Protein AF-A0A9E4J3H8-F1 (afdb_monomer_lite)

Sequence (151 aa):
TGKSSIINHLLGSERQQTRRVHRRTSRGRHTTVHRELMLRPAGGVIIDTPGMRELRLWDTGQALEATFDDVDALAGDCRFRDCRHRSEPGCAVREAVAAGRLPAARLNHFRRLEIERTVLQERQQQLSRMAEARQDQPSRPAARSSRRLSQ

Structure (mmCIF, N/CA/C/O backbone):
data_AF-A0A9E4J3H8-F1
#
_entry.id   AF-A0A9E4J3H8-F1
#
loop_
_atom_site.group_PDB
_atom_site.id
_atom_site.type_symbol
_atom_site.label_atom_id
_atom_site.label_alt_id
_atom_site.label_comp_id
_atom_site.label_asym_id
_atom_site.label_entity_id
_atom_site.label_seq_id
_atom_site.pdbx_PDB_ins_code
_atom_site.Cartn_x
_atom_site.Cartn_y
_atom_site.Cartn_z
_atom_site.occupancy
_atom_site.B_iso_or_equiv
_atom_site.auth_seq_id
_atom_site.auth_comp_id
_atom_site.auth_asym_id
_atom_site.auth_atom_id
_atom_site.pdbx_PDB_model_num
ATOM 1 N N . THR A 1 1 ? -19.941 11.808 5.883 1.00 49.09 1 THR A N 1
ATOM 2 C CA . THR A 1 1 ? -20.632 10.541 5.569 1.00 49.09 1 THR A CA 1
ATOM 3 C C . THR A 1 1 ? -21.925 10.509 6.377 1.00 49.09 1 THR A C 1
ATOM 5 O O . THR A 1 1 ? -22.090 11.370 7.227 1.00 49.09 1 THR A O 1
ATOM 8 N N . GLY A 1 2 ? -22.915 9.687 6.021 1.00 57.00 2 GLY A N 1
ATOM 9 C CA . GLY A 1 2 ? -24.315 9.821 6.477 1.00 57.00 2 GLY A CA 1
ATOM 10 C C . GLY A 1 2 ? -24.729 8.896 7.626 1.00 57.00 2 GLY A C 1
ATOM 11 O O . GLY A 1 2 ? -25.920 8.687 7.822 1.00 57.00 2 GLY A O 1
ATOM 12 N N . LYS A 1 3 ? -23.778 8.320 8.376 1.00 65.62 3 LYS A N 1
ATOM 13 C CA . LYS A 1 3 ? -24.067 7.254 9.355 1.00 65.62 3 LYS A CA 1
ATOM 14 C C . LYS A 1 3 ? -25.104 7.657 10.400 1.00 65.62 3 LYS A C 1
ATOM 16 O O . LYS A 1 3 ? -26.057 6.928 10.608 1.00 65.62 3 LYS A O 1
ATOM 21 N N . SER A 1 4 ? -24.951 8.834 11.006 1.00 60.28 4 SER A N 1
ATOM 22 C CA . SER A 1 4 ? -25.881 9.325 12.031 1.00 60.28 4 SER A CA 1
ATOM 23 C C . SER A 1 4 ? -27.305 9.515 11.485 1.00 60.28 4 SER A C 1
ATOM 25 O O . SER A 1 4 ? -28.265 9.290 12.207 1.00 60.28 4 SER A O 1
ATOM 27 N N . SER A 1 5 ? -27.454 9.848 10.195 1.00 65.69 5 SER A N 1
ATOM 28 C CA . SER A 1 5 ? -28.769 9.946 9.546 1.00 65.69 5 SER A CA 1
ATOM 29 C C . SER A 1 5 ? -29.406 8.568 9.331 1.00 65.69 5 SER A C 1
ATOM 31 O O . SER A 1 5 ? -30.592 8.406 9.598 1.00 65.69 5 SER A O 1
ATOM 33 N N . ILE A 1 6 ? -28.618 7.563 8.932 1.00 68.88 6 ILE A N 1
ATOM 34 C CA . ILE A 1 6 ? -29.080 6.169 8.800 1.00 68.88 6 ILE A CA 1
ATOM 35 C C . ILE A 1 6 ? -29.448 5.584 10.171 1.00 68.88 6 ILE A C 1
ATOM 37 O O . ILE A 1 6 ? -30.482 4.939 10.309 1.00 68.88 6 ILE A O 1
ATOM 41 N N . ILE A 1 7 ? -28.635 5.844 11.198 1.00 67.12 7 ILE A N 1
ATOM 42 C CA . ILE A 1 7 ? -28.868 5.370 12.568 1.00 67.12 7 ILE A CA 1
ATOM 43 C C . ILE A 1 7 ? -30.171 5.949 13.130 1.00 67.12 7 ILE A C 1
ATOM 45 O O . ILE A 1 7 ? -30.995 5.189 13.631 1.00 67.12 7 ILE A O 1
ATOM 49 N N . ASN A 1 8 ? -30.405 7.259 12.986 1.00 67.06 8 ASN A N 1
ATOM 50 C CA . ASN A 1 8 ? -31.651 7.886 13.444 1.00 67.06 8 ASN A CA 1
ATOM 51 C C . ASN A 1 8 ? -32.884 7.292 12.736 1.00 67.06 8 ASN A C 1
ATOM 53 O O . ASN A 1 8 ? -33.903 7.047 13.380 1.00 67.06 8 ASN A O 1
ATOM 57 N N . HIS A 1 9 ? -32.780 6.986 11.435 1.00 69.81 9 HIS A N 1
ATOM 58 C CA . HIS A 1 9 ? -33.863 6.336 10.692 1.00 69.81 9 HIS A CA 1
ATOM 59 C C . HIS A 1 9 ? -34.132 4.903 11.186 1.00 69.81 9 HIS A C 1
ATOM 61 O O . HIS A 1 9 ? -35.278 4.540 11.433 1.00 69.81 9 HIS A O 1
ATOM 67 N N . LEU A 1 10 ? -33.082 4.105 11.415 1.00 64.06 10 LEU A N 1
ATOM 68 C CA . LEU A 1 10 ? -33.203 2.724 11.910 1.00 64.06 10 LEU A CA 1
ATOM 69 C C . LEU A 1 10 ? -33.710 2.620 13.359 1.00 64.06 10 LEU A C 1
ATOM 71 O O . LEU A 1 10 ? -34.243 1.573 13.747 1.00 64.06 10 LEU A O 1
ATOM 75 N N . LEU A 1 11 ? -33.526 3.677 14.153 1.00 66.38 11 LEU A N 1
ATOM 76 C CA . LEU A 1 11 ? -33.983 3.777 15.542 1.00 66.38 11 LEU A CA 1
ATOM 77 C C . LEU A 1 11 ? -35.358 4.438 15.690 1.00 66.38 11 LEU A C 1
ATOM 79 O O . LEU A 1 11 ? -35.872 4.483 16.808 1.00 66.38 11 LEU A O 1
ATOM 83 N N . GLY A 1 12 ? -35.928 4.991 14.612 1.00 60.53 12 GLY A N 1
ATOM 84 C CA . GLY A 1 12 ? -37.198 5.723 14.652 1.00 60.53 12 GLY A CA 1
ATOM 85 C C . GLY A 1 12 ? -37.189 6.943 15.584 1.00 60.53 12 GLY A C 1
ATOM 86 O O . GLY A 1 12 ? -38.246 7.381 16.024 1.00 60.53 12 GLY A O 1
ATOM 87 N N . SER A 1 13 ? -36.009 7.459 15.946 1.00 57.47 13 SER A N 1
ATOM 88 C CA . SER A 1 13 ? -35.837 8.567 16.893 1.00 57.47 13 SER A CA 1
ATOM 89 C C . SER A 1 13 ? -34.560 9.360 16.595 1.00 57.47 13 SER A C 1
ATOM 91 O O . SER A 1 13 ? -33.528 8.791 16.234 1.00 57.47 13 SER A O 1
ATOM 93 N N . GLU A 1 14 ? -34.609 10.687 16.753 1.00 57.00 14 GLU A N 1
ATOM 94 C CA . GLU A 1 14 ? -33.447 11.571 16.578 1.00 57.00 14 GLU A CA 1
ATOM 95 C C . GLU A 1 14 ? -32.544 11.543 17.820 1.00 57.00 14 GLU A C 1
ATOM 97 O O . GLU A 1 14 ? -32.553 12.457 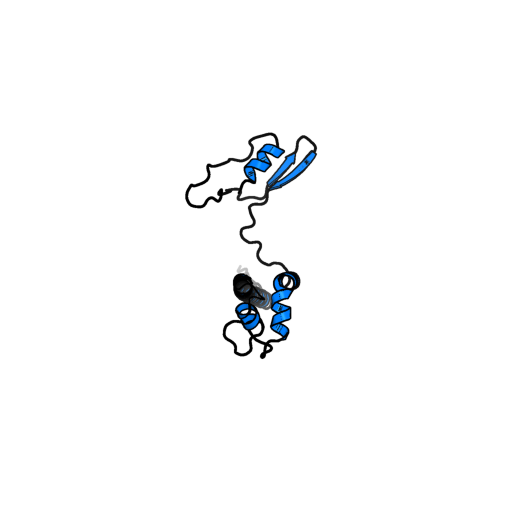18.641 1.00 57.00 14 GLU A O 1
ATOM 102 N N . ARG A 1 15 ? -31.767 10.467 17.992 1.00 58.75 15 ARG A N 1
ATOM 103 C CA . ARG A 1 15 ? -30.856 10.336 19.144 1.00 58.75 15 ARG A CA 1
ATOM 104 C C . ARG A 1 15 ? -29.461 10.913 18.911 1.00 58.75 15 ARG A C 1
ATOM 106 O O . ARG A 1 15 ? -28.840 11.370 19.865 1.00 58.75 15 ARG A O 1
ATOM 113 N N . GLN A 1 16 ? -28.961 10.946 17.673 1.00 50.78 16 GLN A N 1
ATOM 114 C CA . GLN A 1 16 ? -27.652 11.542 17.381 1.00 50.78 16 GLN A CA 1
ATOM 115 C C . GLN A 1 16 ? -27.758 12.980 16.850 1.00 50.78 16 GLN A C 1
ATOM 117 O O . GLN A 1 16 ? -28.478 13.234 15.883 1.00 50.78 16 GLN A O 1
ATOM 122 N N . GLN A 1 17 ? -26.959 13.905 17.412 1.00 48.03 17 GLN A N 1
ATOM 123 C CA . GLN A 1 17 ? -26.822 15.280 16.905 1.00 48.03 17 GLN A CA 1
ATOM 124 C C . GLN A 1 17 ? -26.264 15.289 15.473 1.00 48.03 17 GLN A C 1
ATOM 126 O O . GLN A 1 17 ? -25.078 15.044 15.238 1.00 48.03 17 GLN A O 1
ATOM 131 N N . THR A 1 18 ? -27.095 15.654 14.500 1.00 52.25 18 THR A N 1
ATOM 132 C CA . THR A 1 18 ? -26.667 15.917 13.123 1.00 52.25 18 THR A CA 1
ATOM 133 C C . THR A 1 18 ? -26.267 17.386 12.972 1.00 52.25 18 THR A C 1
ATOM 135 O O . THR A 1 18 ? -27.119 18.270 12.991 1.00 52.25 18 THR A O 1
ATOM 138 N N . ARG A 1 19 ? -24.974 17.690 12.796 1.00 46.44 19 ARG A N 1
ATOM 139 C CA . ARG A 1 19 ? -24.532 19.049 12.420 1.00 46.44 19 ARG A CA 1
ATOM 140 C C . ARG A 1 19 ? -24.489 19.212 10.898 1.00 46.44 19 ARG A C 1
ATOM 142 O O . ARG A 1 19 ? -24.095 18.289 10.184 1.00 46.44 19 ARG A O 1
ATOM 149 N N . ARG A 1 20 ? -24.861 20.404 10.407 1.00 43.03 20 ARG A N 1
ATOM 150 C CA . ARG A 1 20 ? -24.815 20.764 8.977 1.00 43.03 20 ARG A CA 1
ATOM 151 C C . ARG A 1 20 ? -23.402 20.596 8.406 1.00 43.03 20 ARG A C 1
ATOM 153 O O . ARG A 1 20 ? -22.403 20.947 9.032 1.00 43.03 20 ARG A O 1
ATOM 160 N N . VAL A 1 21 ? -23.337 20.045 7.196 1.00 47.59 21 VAL A N 1
ATOM 161 C CA . VAL A 1 21 ? -22.098 19.731 6.475 1.00 47.59 21 VAL A CA 1
ATOM 162 C C . VAL A 1 21 ? -21.377 21.029 6.083 1.00 47.59 21 VAL A C 1
ATOM 164 O O . VAL A 1 21 ? -21.971 21.923 5.487 1.00 47.59 21 VAL A O 1
ATOM 167 N N . HIS A 1 22 ? -20.089 21.143 6.414 1.00 36.62 22 HIS A N 1
ATOM 168 C CA . HIS A 1 22 ? -19.259 22.305 6.079 1.00 36.62 22 HIS A CA 1
ATOM 169 C C . HIS A 1 22 ? -18.964 22.354 4.562 1.00 36.62 22 HIS A C 1
ATOM 171 O O . HIS A 1 22 ? -18.410 21.401 4.009 1.00 36.62 22 HIS A O 1
ATOM 177 N N . ARG A 1 23 ? -19.295 23.476 3.896 1.00 40.38 23 ARG A N 1
ATOM 178 C CA . ARG A 1 23 ? -19.309 23.661 2.419 1.00 40.38 23 ARG A CA 1
ATOM 179 C C . ARG A 1 23 ? -17.965 23.486 1.690 1.00 40.38 23 ARG A C 1
ATOM 181 O O . ARG A 1 23 ? -17.960 23.492 0.468 1.00 40.38 23 ARG A O 1
ATOM 188 N N . ARG A 1 24 ? -16.833 23.325 2.386 1.00 40.88 24 ARG A N 1
ATOM 189 C CA . ARG A 1 24 ? -15.498 23.266 1.746 1.00 40.88 24 ARG A CA 1
ATOM 190 C C . ARG A 1 24 ? -14.910 21.871 1.529 1.00 40.88 24 ARG A C 1
ATOM 192 O O . ARG A 1 24 ? -13.894 21.770 0.857 1.00 40.88 24 ARG A O 1
ATOM 199 N N . THR A 1 25 ? -15.487 20.809 2.095 1.00 43.16 25 THR A N 1
ATOM 200 C CA . THR A 1 25 ? -14.866 19.467 2.030 1.00 43.16 25 THR A CA 1
ATOM 201 C C . THR A 1 25 ? -15.830 18.316 1.755 1.00 43.16 25 THR A C 1
ATOM 203 O O . THR A 1 25 ? -15.377 17.176 1.703 1.00 43.16 25 THR A O 1
ATOM 206 N N . SER A 1 26 ? -17.138 18.564 1.604 1.00 34.50 26 SER A N 1
ATOM 207 C CA . SER A 1 26 ? -18.180 17.544 1.341 1.00 34.50 26 SER A CA 1
ATOM 208 C C . SER A 1 26 ? -18.145 16.300 2.252 1.00 34.50 26 SER A C 1
ATOM 210 O O . SER A 1 26 ? -18.786 15.288 1.976 1.00 34.50 26 SER A O 1
ATOM 212 N N . ARG A 1 27 ? -17.435 16.349 3.387 1.00 37.25 27 ARG A N 1
ATOM 213 C CA . ARG A 1 27 ? -17.310 15.245 4.343 1.00 37.25 27 ARG A CA 1
ATOM 214 C C . ARG A 1 27 ? -17.931 15.673 5.664 1.00 37.25 27 ARG A C 1
ATOM 216 O O . ARG A 1 27 ? -17.341 16.432 6.424 1.00 37.25 27 ARG A O 1
ATOM 223 N N . GLY A 1 28 ? -19.139 15.168 5.929 1.00 38.47 28 GLY A N 1
ATOM 224 C CA . GLY A 1 28 ? -19.794 15.297 7.234 1.00 38.47 28 GLY A CA 1
ATOM 225 C C . GLY A 1 28 ? -18.844 14.879 8.359 1.00 38.47 28 GLY A C 1
ATOM 226 O O . GLY A 1 28 ? -18.335 13.755 8.354 1.00 38.47 28 GLY A O 1
ATOM 227 N N . ARG A 1 29 ? -18.563 15.813 9.273 1.00 41.91 29 ARG A N 1
ATOM 228 C CA . ARG A 1 29 ? -17.705 15.619 10.442 1.00 41.91 29 ARG A CA 1
ATOM 229 C C . ARG A 1 29 ? -18.548 14.944 11.516 1.00 41.91 29 ARG A C 1
ATOM 231 O O . ARG A 1 29 ? -19.239 15.617 12.269 1.00 41.91 29 ARG A O 1
ATOM 238 N N . HIS A 1 30 ? -18.520 13.616 11.548 1.00 47.22 30 HIS A N 1
ATOM 239 C CA . HIS A 1 30 ? -19.036 12.882 12.697 1.00 47.22 30 HIS A CA 1
ATOM 240 C C . HIS A 1 30 ? -18.145 13.197 13.902 1.00 47.22 30 HIS A C 1
ATOM 242 O O . HIS A 1 30 ? -16.936 12.972 13.859 1.00 47.22 30 HIS A O 1
ATOM 248 N N . THR A 1 31 ? -18.747 13.739 14.952 1.00 41.69 31 THR A N 1
ATOM 249 C CA . THR A 1 31 ? -18.161 13.901 16.289 1.00 41.69 31 THR A CA 1
ATOM 250 C C . THR A 1 31 ? -18.597 12.761 17.209 1.00 41.69 31 THR A C 1
ATOM 252 O O . THR A 1 31 ? -18.807 12.970 18.394 1.00 41.69 31 THR A O 1
ATOM 255 N N . THR A 1 32 ? -18.768 11.547 16.685 1.00 45.50 32 THR A N 1
ATOM 256 C CA . THR A 1 32 ? -18.962 10.369 17.539 1.00 45.50 32 THR A CA 1
ATOM 257 C C . THR A 1 32 ? -17.575 9.938 18.014 1.00 45.50 32 THR A C 1
ATOM 259 O O . THR A 1 32 ? -16.803 9.394 17.229 1.00 45.50 32 THR A O 1
ATOM 262 N N . VAL A 1 33 ? -17.210 10.293 19.251 1.00 47.31 33 VAL A N 1
ATOM 263 C CA . VAL A 1 33 ? -15.870 10.063 19.844 1.00 47.31 33 VAL A CA 1
ATOM 264 C C . VAL A 1 33 ? -15.812 8.740 20.631 1.00 47.31 33 VAL A C 1
ATOM 266 O O . VAL A 1 33 ? -14.735 8.290 21.007 1.00 47.31 33 VAL A O 1
ATOM 269 N N . HIS A 1 34 ? -16.952 8.066 20.825 1.00 50.56 34 HIS A N 1
ATOM 270 C CA . HIS A 1 34 ? -17.072 6.843 21.624 1.00 50.56 34 HIS A CA 1
ATOM 271 C C . HIS A 1 34 ? -17.819 5.734 20.869 1.00 50.56 34 HIS A C 1
ATOM 273 O O . HIS A 1 34 ? -18.619 6.022 19.982 1.00 50.56 34 HIS A O 1
ATOM 279 N N . ARG A 1 35 ? -17.515 4.469 21.197 1.00 56.72 35 ARG A N 1
ATOM 280 C CA . ARG A 1 35 ? -18.258 3.291 20.720 1.00 56.72 35 ARG A CA 1
ATOM 281 C C . ARG A 1 35 ? -19.596 3.248 21.452 1.00 56.72 35 ARG A C 1
ATOM 283 O O . ARG A 1 35 ? -19.595 3.247 22.679 1.00 56.72 35 ARG A O 1
ATOM 290 N N . GLU A 1 36 ? -20.698 3.199 20.718 1.00 60.84 36 GLU A N 1
ATOM 291 C CA . GLU A 1 36 ? -22.040 3.161 21.299 1.00 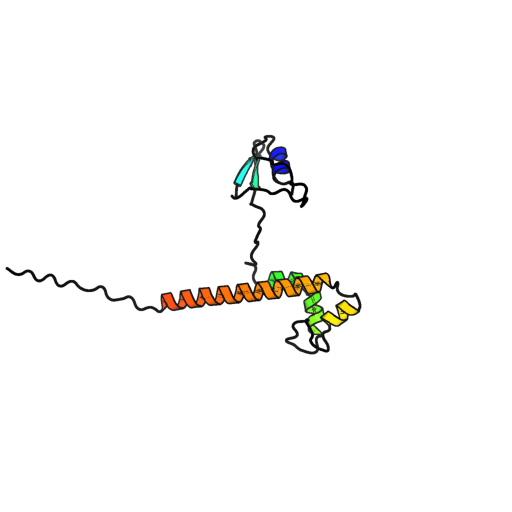60.84 36 GLU A CA 1
ATOM 292 C C . GLU A 1 36 ? -22.801 1.929 20.806 1.00 60.84 36 GLU A C 1
ATOM 294 O O . GLU A 1 36 ? -22.754 1.582 19.624 1.00 60.84 36 GLU A O 1
ATOM 299 N N . LEU A 1 37 ? -23.492 1.266 21.732 1.00 62.50 37 LEU A N 1
ATOM 300 C CA . LEU A 1 37 ? -24.365 0.133 21.463 1.00 62.50 37 LEU A CA 1
ATOM 301 C C . LEU A 1 37 ? -25.805 0.583 21.703 1.00 62.50 37 LEU A C 1
ATOM 303 O O . LEU A 1 37 ? -26.159 0.978 22.811 1.00 62.50 37 LEU A O 1
ATOM 307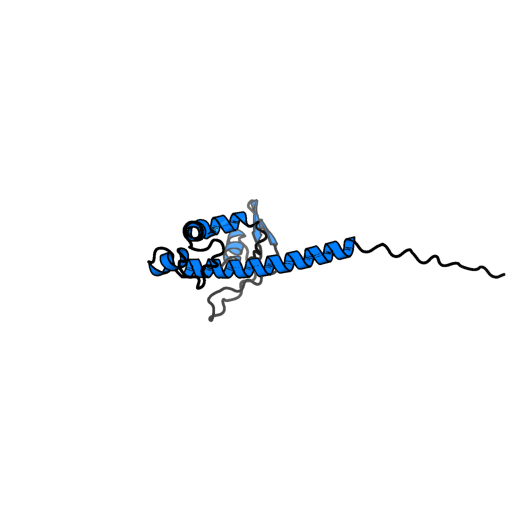 N N . MET A 1 38 ? -26.629 0.535 20.662 1.00 69.19 38 MET A N 1
ATOM 308 C CA . MET A 1 38 ? -28.017 0.983 20.697 1.00 69.19 38 MET A CA 1
ATOM 309 C C . MET A 1 38 ? -28.942 -0.210 20.464 1.00 69.19 38 MET A C 1
ATOM 311 O O . MET A 1 38 ? -28.840 -0.907 19.452 1.00 69.19 38 MET A O 1
ATOM 315 N N . LEU A 1 39 ? -29.856 -0.444 21.403 1.00 66.56 39 LEU A N 1
ATOM 316 C CA . LEU A 1 39 ? -30.880 -1.479 21.284 1.00 66.56 39 LEU A CA 1
ATOM 317 C C . LEU A 1 39 ? -32.052 -0.953 20.454 1.00 66.56 39 LEU A C 1
ATOM 319 O O . LEU A 1 39 ? -32.552 0.149 20.699 1.00 66.56 39 LEU A O 1
ATOM 323 N N . ARG A 1 40 ? -32.503 -1.738 19.472 1.00 64.56 40 ARG A N 1
ATOM 324 C CA . ARG A 1 40 ? -33.693 -1.396 18.686 1.00 64.56 40 ARG A CA 1
ATOM 325 C C . ARG A 1 40 ? -34.958 -1.889 19.398 1.00 64.56 40 ARG A C 1
ATOM 327 O O . ARG A 1 40 ? -34.986 -3.047 19.812 1.00 64.56 40 ARG A O 1
ATOM 334 N N . PRO A 1 41 ? -36.033 -1.078 19.461 1.00 61.16 41 PRO A N 1
ATOM 335 C CA . PRO A 1 41 ? -37.305 -1.488 20.067 1.00 61.16 41 PRO A CA 1
ATOM 336 C C . PRO A 1 41 ? -37.922 -2.748 19.439 1.00 61.16 41 PRO A C 1
ATOM 338 O O . PRO A 1 41 ? -38.577 -3.517 20.127 1.00 61.16 41 PRO A O 1
ATOM 341 N N . ALA A 1 42 ? -37.678 -2.978 18.144 1.00 66.88 42 ALA A N 1
ATOM 342 C CA . ALA A 1 42 ? -38.150 -4.150 17.400 1.00 66.88 42 ALA A CA 1
ATOM 343 C C . ALA A 1 42 ? -37.186 -5.359 17.455 1.00 66.88 42 ALA A C 1
ATOM 345 O O . ALA A 1 42 ? -37.338 -6.301 16.683 1.00 66.88 42 ALA A O 1
ATOM 346 N N . GLY A 1 43 ? -36.173 -5.321 18.327 1.00 60.91 43 GLY A N 1
ATOM 347 C CA . GLY A 1 43 ? -35.120 -6.331 18.410 1.00 60.91 43 GLY A CA 1
ATOM 348 C C . GLY A 1 43 ? -33.893 -6.022 17.539 1.00 60.91 43 GLY A C 1
ATOM 349 O O . GLY A 1 43 ? -33.963 -5.336 16.514 1.00 60.91 43 GLY A O 1
ATOM 350 N N . GLY A 1 44 ? -32.739 -6.536 17.973 1.00 64.75 44 GLY A N 1
ATOM 351 C CA . GLY A 1 44 ? -31.434 -6.319 17.342 1.00 64.75 44 GLY A CA 1
ATOM 352 C C . GLY A 1 44 ? -30.613 -5.188 17.970 1.00 64.75 44 GLY A C 1
ATOM 353 O O . GLY A 1 44 ? -31.122 -4.333 18.698 1.00 64.75 44 GLY A O 1
ATOM 354 N N . VAL A 1 45 ? -29.312 -5.203 17.679 1.00 73.69 45 VAL A N 1
ATOM 355 C CA . VAL A 1 45 ? -28.315 -4.305 18.270 1.00 73.69 45 VAL A CA 1
ATOM 356 C C . VAL A 1 45 ? -27.603 -3.530 17.165 1.00 73.69 45 VAL A C 1
ATOM 358 O O . VAL A 1 45 ? -27.076 -4.127 16.230 1.00 73.69 45 VAL A O 1
ATOM 361 N N . ILE A 1 46 ? -27.573 -2.201 17.274 1.00 70.12 46 ILE A N 1
ATOM 362 C CA . ILE A 1 46 ? -26.757 -1.334 16.420 1.00 70.12 46 ILE A CA 1
ATOM 363 C C . ILE A 1 46 ? -25.479 -0.997 17.180 1.00 70.12 46 ILE A C 1
ATOM 365 O O . ILE A 1 46 ? -25.535 -0.451 18.278 1.00 70.12 46 ILE A O 1
ATOM 369 N N . ILE A 1 47 ? -24.329 -1.289 16.580 1.00 69.00 47 ILE A N 1
ATOM 370 C CA . ILE A 1 47 ? -23.023 -0.891 17.105 1.00 69.00 47 ILE A CA 1
ATOM 371 C C . ILE A 1 47 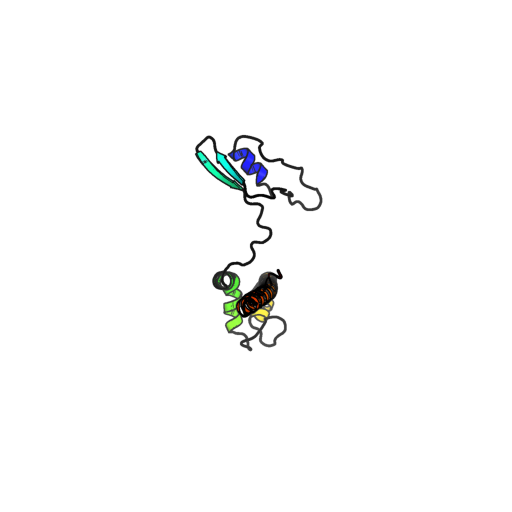? -22.509 0.250 16.228 1.00 69.00 47 ILE A C 1
ATOM 373 O O . ILE A 1 47 ? -22.148 0.030 15.072 1.00 69.00 47 ILE A O 1
ATOM 377 N N . ASP A 1 48 ? -22.487 1.472 16.764 1.00 68.75 48 ASP A N 1
ATOM 378 C CA . ASP A 1 48 ? -21.847 2.608 16.102 1.00 68.75 48 ASP A CA 1
ATOM 379 C C . ASP A 1 48 ? -20.422 2.756 16.632 1.00 68.75 48 ASP A C 1
ATOM 381 O O . ASP A 1 48 ? -20.175 3.226 17.744 1.00 68.75 48 ASP A O 1
ATOM 385 N N . THR A 1 49 ? -19.451 2.334 15.831 1.00 56.44 49 THR A N 1
ATOM 386 C CA . THR A 1 49 ? -18.051 2.667 16.077 1.00 56.44 49 THR A CA 1
ATOM 387 C C . THR A 1 49 ? -17.741 4.025 15.441 1.00 56.44 49 THR A C 1
ATOM 389 O O . THR A 1 49 ? -18.106 4.242 14.276 1.00 56.44 49 THR A O 1
ATOM 392 N N . PRO A 1 50 ? -17.014 4.930 16.133 1.00 57.94 50 PRO A N 1
ATOM 393 C CA . PRO A 1 50 ? -16.380 6.076 15.492 1.00 57.94 50 PRO A CA 1
ATOM 394 C C . PRO A 1 50 ? -15.693 5.601 14.219 1.00 57.94 50 PRO A C 1
ATOM 396 O O . PRO A 1 50 ? -15.065 4.542 14.238 1.00 57.94 50 PRO A O 1
ATOM 399 N N . GLY A 1 51 ? -15.826 6.346 13.115 1.00 51.25 51 GLY A N 1
ATOM 400 C CA . GLY A 1 51 ? -15.125 5.994 11.882 1.00 51.25 51 GLY A CA 1
ATOM 401 C C . GLY A 1 51 ? -13.661 5.763 12.230 1.00 51.25 51 GLY A C 1
ATOM 402 O O . GLY A 1 51 ? -13.020 6.694 12.719 1.00 51.25 51 GLY A O 1
ATOM 403 N N . MET A 1 52 ? -13.196 4.519 12.088 1.00 50.91 52 MET A N 1
ATOM 404 C CA . MET A 1 52 ? -11.872 4.085 12.518 1.00 50.91 52 MET A CA 1
ATOM 405 C C . MET A 1 52 ? -10.850 4.876 11.706 1.00 50.91 52 MET A C 1
ATOM 407 O O . MET A 1 52 ? -10.507 4.513 10.588 1.00 50.91 52 MET A O 1
ATOM 411 N N . ARG A 1 53 ? -10.445 6.042 12.221 1.00 53.28 53 ARG A N 1
ATOM 412 C CA . ARG A 1 53 ? -9.480 6.926 11.556 1.00 53.28 53 ARG A CA 1
ATOM 413 C C . ARG A 1 53 ? -8.077 6.336 11.548 1.00 53.28 53 ARG A C 1
ATOM 415 O O . ARG A 1 53 ? -7.250 6.814 10.790 1.00 53.28 53 ARG A O 1
ATOM 422 N N . GLU A 1 54 ? -7.860 5.284 12.326 1.00 49.69 54 GLU A N 1
ATOM 423 C CA . GLU A 1 54 ? -6.724 4.385 12.220 1.00 49.69 54 GLU A CA 1
ATOM 424 C C . GLU A 1 54 ? -7.232 2.963 12.497 1.00 49.69 54 GLU A C 1
ATOM 426 O O . GLU A 1 54 ? -7.247 2.505 13.638 1.00 49.69 54 GLU A O 1
ATOM 431 N N . LEU A 1 55 ? -7.647 2.244 11.451 1.00 49.50 55 LEU A N 1
ATOM 432 C CA . LEU A 1 55 ? -7.346 0.814 11.410 1.00 49.50 55 LEU A CA 1
ATOM 433 C C . LEU A 1 55 ? -5.825 0.744 11.276 1.00 49.50 55 LEU A C 1
ATOM 435 O O . LEU A 1 55 ? -5.300 0.684 10.169 1.00 49.50 55 LEU A O 1
ATOM 439 N N . ARG A 1 56 ? -5.099 0.882 12.390 1.00 54.12 56 ARG A N 1
ATOM 440 C CA . ARG A 1 56 ? -3.679 0.534 12.370 1.00 54.12 56 ARG A CA 1
ATOM 441 C C . ARG A 1 56 ? -3.624 -0.913 11.910 1.00 54.12 56 ARG A C 1
ATOM 443 O O . ARG A 1 56 ? -4.435 -1.705 12.391 1.00 54.12 56 ARG A O 1
ATOM 450 N N . LEU A 1 57 ? -2.707 -1.235 11.003 1.00 52.53 57 LEU A N 1
ATOM 451 C CA . LEU A 1 57 ? -2.414 -2.614 10.638 1.00 52.53 57 LEU A CA 1
ATOM 452 C C . LEU A 1 57 ? -1.958 -3.362 11.896 1.00 52.53 57 LEU A C 1
ATOM 454 O O . LEU A 1 57 ? -0.784 -3.397 12.239 1.00 52.53 57 LEU A O 1
ATOM 458 N N . TRP A 1 58 ? -2.924 -3.884 12.638 1.00 49.66 58 TRP A N 1
ATOM 459 C CA . TRP A 1 58 ? -2.731 -4.956 13.605 1.00 49.66 58 TRP A CA 1
ATOM 460 C C . TRP A 1 58 ? -2.752 -6.299 12.877 1.00 49.66 58 TRP A C 1
ATOM 462 O O . TRP A 1 58 ? -2.556 -7.337 13.499 1.00 49.66 58 TRP A O 1
ATOM 472 N N . ASP A 1 59 ? -3.006 -6.262 11.568 1.00 48.06 59 ASP A N 1
ATOM 473 C CA . ASP A 1 59 ? -3.035 -7.430 10.728 1.00 48.06 59 ASP A CA 1
ATOM 474 C C . ASP A 1 59 ? -1.608 -7.876 10.424 1.00 48.06 59 ASP A C 1
ATOM 476 O O . ASP A 1 59 ? -0.782 -7.142 9.870 1.00 48.06 59 ASP A O 1
ATOM 480 N N . THR A 1 60 ? -1.331 -9.090 10.874 1.00 52.06 60 THR A N 1
ATOM 481 C CA . THR A 1 60 ? -0.177 -9.899 10.514 1.00 52.06 60 THR A CA 1
ATOM 482 C C . THR A 1 60 ? 0.014 -9.852 9.000 1.00 52.06 60 THR A C 1
ATOM 484 O O . THR A 1 60 ? -0.961 -9.995 8.273 1.00 52.06 60 THR A O 1
ATOM 487 N N . GLY A 1 61 ? 1.245 -9.647 8.519 1.00 53.69 61 GLY A N 1
ATOM 488 C CA . GLY A 1 61 ? 1.568 -9.297 7.121 1.00 53.69 61 GLY A CA 1
ATOM 489 C C . GLY A 1 61 ? 0.893 -10.098 5.989 1.00 53.69 61 GLY A C 1
ATOM 490 O O . GLY A 1 61 ? 0.853 -9.604 4.869 1.00 53.69 61 GLY A O 1
ATOM 491 N N . GLN A 1 62 ? 0.291 -11.252 6.282 1.00 52.47 62 GLN A N 1
ATOM 492 C CA . GLN A 1 62 ? -0.454 -12.116 5.362 1.00 52.47 62 GLN A CA 1
ATOM 493 C C . GLN A 1 62 ? -1.665 -11.450 4.684 1.00 52.47 62 GLN A C 1
ATOM 495 O O . GLN A 1 62 ? -1.881 -11.652 3.493 1.00 52.47 62 GLN A O 1
ATOM 500 N N . ALA A 1 63 ? -2.461 -10.636 5.389 1.00 55.00 63 ALA A N 1
ATOM 501 C CA . ALA A 1 63 ? -3.615 -9.977 4.756 1.00 55.00 63 ALA A CA 1
ATOM 502 C C . ALA A 1 63 ? -3.201 -8.832 3.815 1.00 55.00 63 ALA A C 1
ATOM 504 O O . ALA A 1 63 ? -3.948 -8.435 2.916 1.00 55.00 63 ALA A O 1
ATOM 505 N N . LEU A 1 64 ? -2.001 -8.288 4.031 1.00 58.41 64 LEU A N 1
ATOM 506 C CA . LEU A 1 64 ? -1.456 -7.213 3.217 1.00 58.41 64 LEU A CA 1
ATOM 507 C C . LEU A 1 64 ? -0.771 -7.740 1.956 1.00 58.41 64 LEU A C 1
ATOM 509 O O . LEU A 1 64 ? -0.939 -7.120 0.909 1.00 58.41 64 LEU A O 1
ATOM 513 N N . GLU A 1 65 ? -0.084 -8.884 2.054 1.00 60.88 65 GLU A N 1
ATOM 514 C CA . GLU A 1 65 ? 0.401 -9.660 0.899 1.00 60.88 65 GLU A CA 1
ATOM 515 C C . GLU A 1 65 ? -0.771 -9.922 -0.061 1.00 60.88 65 GLU A C 1
ATOM 517 O O . GLU A 1 65 ? -0.774 -9.401 -1.173 1.00 60.88 65 GLU A O 1
ATOM 522 N N . ALA A 1 66 ? -1.882 -10.473 0.445 1.00 64.75 66 ALA A N 1
ATOM 523 C CA . ALA A 1 66 ? -3.103 -10.685 -0.345 1.00 64.75 66 ALA A CA 1
ATOM 524 C C . ALA A 1 66 ? -3.712 -9.400 -0.955 1.00 64.75 66 ALA A C 1
ATOM 526 O O . ALA A 1 66 ? -4.501 -9.444 -1.900 1.00 64.75 66 ALA A O 1
ATOM 527 N N . THR A 1 67 ? -3.394 -8.218 -0.411 1.00 80.25 67 THR A N 1
ATOM 528 C CA . THR A 1 67 ? -3.912 -6.943 -0.930 1.00 80.25 67 THR A CA 1
ATOM 529 C C . THR A 1 67 ? -3.143 -6.469 -2.161 1.00 80.25 67 THR A C 1
ATOM 531 O O . THR A 1 67 ? -3.715 -5.702 -2.940 1.00 80.25 67 THR A O 1
ATOM 534 N N . PHE A 1 68 ? -1.889 -6.890 -2.351 1.00 88.12 68 PHE A N 1
ATOM 535 C CA . PHE A 1 68 ? -1.010 -6.457 -3.444 1.00 88.12 68 PHE A CA 1
ATOM 536 C C . PHE A 1 68 ? -0.380 -7.620 -4.221 1.00 88.12 68 PHE A C 1
ATOM 538 O O . PHE A 1 68 ? 0.643 -7.421 -4.871 1.00 88.12 68 PHE A O 1
ATOM 545 N N . ASP A 1 69 ? -1.040 -8.782 -4.248 1.00 89.00 69 ASP A N 1
ATOM 546 C CA . ASP A 1 69 ? -0.640 -9.953 -5.044 1.00 89.00 69 ASP A CA 1
ATOM 547 C C . ASP A 1 69 ? -0.300 -9.609 -6.509 1.00 89.00 69 ASP A C 1
ATOM 549 O O . ASP A 1 69 ? 0.586 -10.207 -7.114 1.00 89.00 69 ASP A O 1
ATOM 553 N N . ASP A 1 70 ? -0.980 -8.616 -7.094 1.00 92.44 70 ASP A N 1
ATOM 554 C CA . ASP A 1 70 ? -0.707 -8.114 -8.444 1.00 92.44 70 ASP A CA 1
ATOM 555 C C . ASP A 1 70 ? 0.673 -7.449 -8.571 1.00 92.44 70 ASP A C 1
ATOM 557 O O . ASP A 1 70 ? 1.347 -7.595 -9.591 1.00 92.44 70 ASP A O 1
ATOM 561 N N . VAL A 1 71 ? 1.102 -6.723 -7.539 1.00 93.38 71 VAL A N 1
ATOM 562 C CA . VAL A 1 71 ? 2.441 -6.131 -7.451 1.00 93.38 71 VAL A CA 1
ATOM 563 C C . VAL A 1 71 ? 3.476 -7.207 -7.140 1.00 93.38 71 VAL A C 1
ATOM 565 O O . VAL A 1 71 ? 4.519 -7.218 -7.790 1.00 93.38 71 VAL A O 1
ATOM 568 N N . ASP A 1 72 ? 3.182 -8.124 -6.218 1.00 90.88 72 ASP A N 1
ATOM 569 C CA . ASP A 1 72 ? 4.108 -9.178 -5.785 1.00 90.88 72 ASP A CA 1
ATOM 570 C C . ASP A 1 72 ? 4.399 -10.188 -6.905 1.00 90.88 72 ASP A C 1
ATOM 572 O O . ASP A 1 72 ? 5.554 -10.561 -7.125 1.00 90.88 72 ASP A O 1
ATOM 576 N N . ALA A 1 73 ? 3.388 -10.555 -7.698 1.00 92.94 73 ALA A N 1
ATOM 577 C CA . ALA A 1 73 ? 3.570 -11.401 -8.877 1.00 92.94 73 ALA A CA 1
ATOM 578 C C . ALA A 1 73 ? 4.530 -10.764 -9.896 1.00 92.94 73 ALA A C 1
ATOM 580 O O . ALA A 1 73 ? 5.424 -11.429 -10.413 1.00 92.94 73 ALA A O 1
ATOM 581 N N . LEU A 1 74 ? 4.389 -9.458 -10.147 1.00 95.69 74 LEU A N 1
ATOM 582 C CA . LEU A 1 74 ? 5.295 -8.705 -11.020 1.00 95.69 74 LEU A CA 1
ATOM 583 C C . LEU A 1 74 ? 6.674 -8.493 -10.380 1.00 95.69 74 LEU A C 1
ATOM 585 O O . LEU A 1 74 ? 7.674 -8.366 -11.087 1.00 95.69 74 LEU A O 1
ATOM 589 N N . ALA A 1 75 ? 6.746 -8.418 -9.051 1.00 94.12 75 ALA A N 1
ATOM 590 C CA . ALA A 1 75 ? 7.995 -8.247 -8.326 1.00 94.12 75 ALA A CA 1
ATOM 591 C C . ALA A 1 75 ? 8.923 -9.460 -8.491 1.00 94.12 75 ALA A C 1
ATOM 593 O O . ALA A 1 75 ? 10.139 -9.271 -8.537 1.00 94.12 75 ALA A O 1
ATOM 594 N N . GLY A 1 76 ? 8.365 -10.665 -8.664 1.00 93.81 76 GLY A N 1
ATOM 595 C CA . GLY A 1 76 ? 9.117 -11.898 -8.931 1.00 93.81 76 GLY A CA 1
ATOM 596 C C . GLY A 1 76 ? 9.995 -11.847 -10.188 1.00 93.81 76 GLY A C 1
ATOM 597 O O . GLY A 1 76 ? 11.049 -12.480 -10.220 1.00 93.81 76 GLY A O 1
ATOM 598 N N . ASP A 1 77 ? 9.618 -11.026 -11.169 1.00 96.06 77 ASP A N 1
ATOM 599 C CA . ASP A 1 77 ? 10.367 -10.820 -12.415 1.00 96.06 77 ASP A CA 1
ATOM 600 C C . ASP A 1 77 ? 11.382 -9.665 -12.324 1.00 96.06 77 ASP A C 1
ATOM 602 O O . ASP A 1 77 ? 12.032 -9.305 -13.310 1.00 96.06 77 ASP A O 1
ATOM 606 N N . CYS A 1 78 ? 11.535 -9.030 -11.157 1.00 97.38 78 CYS A N 1
ATOM 607 C CA . CYS A 1 78 ? 12.540 -7.988 -10.989 1.00 97.38 78 CYS A CA 1
ATOM 608 C C . CYS A 1 78 ? 13.954 -8.556 -11.116 1.00 97.38 78 CYS A C 1
ATOM 610 O O . CYS A 1 78 ? 14.290 -9.605 -10.571 1.00 97.38 78 CYS A O 1
ATOM 612 N N . ARG A 1 79 ? 14.841 -7.772 -11.737 1.00 96.00 79 ARG A N 1
ATOM 613 C CA . ARG A 1 79 ? 16.270 -8.095 -11.830 1.00 96.00 79 ARG A CA 1
ATOM 614 C C . ARG A 1 79 ? 16.927 -8.340 -10.464 1.00 96.00 79 ARG A C 1
ATOM 616 O O . ARG A 1 79 ? 17.879 -9.112 -10.375 1.00 96.00 79 ARG A O 1
ATOM 623 N N . PHE A 1 80 ? 16.458 -7.652 -9.424 1.00 93.94 80 PHE A N 1
ATOM 624 C CA . PHE A 1 80 ? 16.998 -7.724 -8.067 1.00 93.94 80 PHE A CA 1
ATOM 625 C C . PHE A 1 80 ? 15.948 -8.261 -7.099 1.00 93.94 80 PHE A C 1
ATOM 627 O O . PHE A 1 80 ? 14.797 -7.828 -7.137 1.00 93.94 80 PHE A O 1
ATOM 634 N N . ARG A 1 81 ? 16.371 -9.151 -6.195 1.00 91.12 81 ARG A N 1
ATOM 635 C CA . ARG A 1 81 ? 15.498 -9.758 -5.175 1.00 91.12 81 ARG A CA 1
ATOM 636 C C . ARG A 1 81 ? 15.028 -8.763 -4.112 1.00 91.12 81 ARG A C 1
ATOM 638 O O . ARG A 1 81 ? 13.982 -8.963 -3.517 1.00 91.12 81 ARG A O 1
ATOM 645 N N . ASP A 1 82 ? 15.796 -7.706 -3.873 1.00 90.44 82 ASP A N 1
ATOM 646 C CA . ASP A 1 82 ? 15.530 -6.639 -2.904 1.00 90.44 82 ASP A CA 1
ATOM 647 C C . ASP A 1 82 ? 15.019 -5.349 -3.574 1.00 90.44 82 ASP A C 1
ATOM 649 O O . ASP A 1 82 ? 15.130 -4.253 -3.016 1.00 90.44 82 ASP A O 1
ATOM 653 N N . CYS A 1 83 ? 14.460 -5.463 -4.786 1.00 93.31 83 CYS A N 1
ATOM 654 C CA . CYS A 1 83 ? 13.920 -4.328 -5.524 1.00 93.31 83 CYS A CA 1
ATOM 655 C C . CYS A 1 83 ? 12.807 -3.636 -4.724 1.00 93.31 83 CYS A C 1
ATOM 657 O O . CYS A 1 83 ? 11.794 -4.243 -4.398 1.00 93.31 83 CYS A O 1
ATOM 659 N N . ARG A 1 84 ? 12.943 -2.330 -4.470 1.00 92.06 84 ARG A N 1
ATOM 660 C CA . ARG A 1 84 ? 11.918 -1.518 -3.785 1.00 92.06 84 ARG A CA 1
ATOM 661 C C . ARG A 1 84 ? 10.944 -0.863 -4.761 1.00 92.06 84 ARG A C 1
ATOM 663 O O . ARG A 1 84 ? 10.148 0.002 -4.384 1.00 92.06 84 ARG A O 1
ATOM 670 N N . HIS A 1 85 ? 11.057 -1.223 -6.035 1.00 94.94 85 HIS A N 1
ATOM 671 C CA . HIS A 1 85 ? 10.271 -0.722 -7.149 1.00 94.94 85 HIS A CA 1
ATOM 672 C C . HIS A 1 85 ? 10.229 0.803 -7.252 1.00 94.94 85 HIS A C 1
ATOM 674 O O . HIS A 1 85 ? 9.195 1.349 -7.624 1.00 94.94 85 HIS A O 1
ATOM 680 N N . ARG A 1 86 ? 11.312 1.519 -6.927 1.00 92.38 86 ARG A N 1
ATOM 681 C CA . ARG A 1 86 ? 11.418 2.990 -6.952 1.00 92.38 86 ARG A CA 1
ATOM 682 C C . ARG A 1 86 ? 12.112 3.495 -8.209 1.00 92.38 86 ARG A C 1
ATOM 684 O O . ARG A 1 86 ? 11.482 4.152 -9.036 1.00 92.38 86 ARG A O 1
ATOM 691 N N . SER A 1 87 ? 13.395 3.182 -8.333 1.00 93.75 87 SER A N 1
ATOM 692 C CA . SER A 1 87 ? 14.300 3.694 -9.367 1.00 93.75 87 SER A CA 1
ATOM 693 C C . SER A 1 87 ? 15.243 2.621 -9.912 1.00 93.75 87 SER A C 1
ATOM 695 O O . SER A 1 87 ? 16.011 2.901 -10.826 1.00 93.75 87 SER A O 1
ATOM 697 N N . GLU A 1 88 ? 15.167 1.402 -9.383 1.00 94.69 88 GLU A N 1
ATOM 698 C CA . GLU A 1 88 ? 16.030 0.281 -9.725 1.00 94.69 88 GLU A CA 1
ATOM 699 C C . GLU A 1 88 ? 15.916 -0.063 -11.221 1.00 94.69 88 GLU A C 1
ATOM 701 O O . GLU A 1 88 ? 14.802 -0.045 -11.770 1.00 94.69 88 GLU A O 1
ATOM 706 N N . PRO A 1 89 ? 17.044 -0.361 -11.892 1.00 93.56 89 PRO A N 1
ATOM 707 C CA . PRO A 1 89 ? 17.041 -0.795 -13.283 1.00 93.56 89 PRO A CA 1
ATOM 708 C C . PRO A 1 89 ? 16.536 -2.240 -13.408 1.00 93.56 89 PRO A C 1
ATOM 710 O O . PRO A 1 89 ? 16.852 -3.082 -12.570 1.00 93.56 89 PRO A O 1
ATOM 713 N N . GLY A 1 90 ? 15.781 -2.543 -14.471 1.00 93.75 90 GLY A N 1
ATOM 714 C CA . GLY A 1 90 ? 15.181 -3.872 -14.680 1.00 93.75 90 GLY A CA 1
ATOM 715 C C . GLY A 1 90 ? 14.087 -4.209 -13.660 1.00 93.75 90 GLY A C 1
ATOM 716 O O . GLY A 1 90 ? 13.998 -5.336 -13.175 1.00 93.75 90 GLY A O 1
ATOM 717 N N . CYS A 1 91 ? 13.311 -3.204 -13.254 1.00 97.56 91 CYS A N 1
ATOM 718 C CA . CYS A 1 91 ? 12.189 -3.374 -12.342 1.00 97.56 91 CYS A CA 1
ATOM 719 C C . CYS A 1 91 ? 10.917 -3.689 -13.134 1.00 97.56 91 CYS A C 1
ATOM 721 O O . CYS A 1 91 ? 10.271 -2.778 -13.663 1.00 97.56 91 CYS A O 1
ATOM 723 N N . ALA A 1 92 ? 10.531 -4.965 -13.148 1.00 97.50 92 ALA A N 1
ATOM 724 C CA . ALA A 1 92 ? 9.360 -5.460 -13.867 1.00 97.50 92 ALA A CA 1
ATOM 725 C C . ALA A 1 92 ? 8.056 -4.757 -13.448 1.00 97.50 92 ALA A C 1
ATOM 727 O O . ALA A 1 92 ? 7.217 -4.443 -14.291 1.00 97.50 92 ALA A O 1
ATOM 728 N N . VAL A 1 93 ? 7.913 -4.392 -12.169 1.00 97.19 93 VAL A N 1
ATOM 729 C CA . VAL A 1 93 ? 6.760 -3.622 -11.669 1.00 97.19 93 VAL A CA 1
ATOM 730 C C . VAL A 1 93 ? 6.679 -2.237 -12.324 1.00 97.19 93 VAL A C 1
ATOM 732 O O . VAL A 1 93 ? 5.609 -1.802 -12.747 1.00 97.19 93 VAL A O 1
ATOM 735 N N . ARG A 1 94 ? 7.805 -1.521 -12.446 1.00 97.25 94 ARG A N 1
ATOM 736 C CA . ARG A 1 94 ? 7.835 -0.193 -13.088 1.00 97.25 94 ARG A CA 1
ATOM 737 C C . ARG A 1 94 ? 7.621 -0.289 -14.593 1.00 97.25 94 ARG A C 1
ATOM 739 O O . ARG A 1 94 ? 6.954 0.574 -15.158 1.00 97.25 94 ARG A O 1
ATOM 746 N N . GLU A 1 95 ? 8.152 -1.329 -15.223 1.00 97.25 95 GLU A N 1
ATOM 747 C CA . GLU A 1 95 ? 7.917 -1.624 -16.638 1.00 97.25 95 GLU A CA 1
ATOM 748 C C . GLU A 1 95 ? 6.443 -1.949 -16.902 1.00 97.25 95 GLU A C 1
ATOM 750 O O . GLU A 1 95 ? 5.864 -1.446 -17.862 1.00 97.25 95 GLU A O 1
ATOM 755 N N . ALA A 1 96 ? 5.790 -2.708 -16.018 1.00 97.25 96 ALA A N 1
ATOM 756 C CA . ALA A 1 96 ? 4.357 -2.975 -16.093 1.00 97.25 96 ALA A CA 1
ATOM 757 C C . ALA A 1 96 ? 3.518 -1.696 -15.947 1.00 97.25 96 ALA A C 1
ATOM 759 O O . ALA A 1 96 ? 2.523 -1.545 -16.657 1.00 97.25 96 ALA A O 1
ATOM 760 N N . VAL A 1 97 ? 3.936 -0.751 -15.095 1.00 97.31 97 VAL A N 1
ATOM 761 C CA . VAL A 1 97 ? 3.305 0.578 -15.021 1.00 97.31 97 VAL A CA 1
ATOM 762 C C . VAL A 1 97 ? 3.501 1.364 -16.315 1.00 97.31 97 VAL A C 1
ATOM 764 O O . VAL A 1 97 ? 2.540 1.924 -16.836 1.00 97.31 97 VAL A O 1
ATOM 767 N N . ALA A 1 98 ? 4.721 1.390 -16.857 1.00 96.31 98 ALA A N 1
ATOM 768 C CA . ALA A 1 98 ? 5.019 2.086 -18.110 1.00 96.31 98 ALA A CA 1
ATOM 769 C C . ALA A 1 98 ? 4.241 1.500 -19.303 1.00 96.31 98 ALA A C 1
ATOM 771 O O . ALA A 1 98 ? 3.792 2.243 -20.170 1.00 96.31 98 ALA A O 1
ATOM 772 N N . ALA A 1 99 ? 4.024 0.183 -19.308 1.00 96.50 99 ALA A N 1
ATOM 773 C CA . ALA A 1 99 ? 3.227 -0.531 -20.302 1.00 96.50 99 ALA A CA 1
ATOM 774 C C . ALA A 1 99 ? 1.705 -0.461 -20.052 1.00 96.50 99 ALA A C 1
ATOM 776 O O . ALA A 1 99 ? 0.942 -1.075 -20.792 1.00 96.50 99 ALA A O 1
ATOM 777 N N . GLY A 1 100 ? 1.247 0.219 -18.993 1.00 95.75 100 GLY A N 1
ATOM 778 C CA . GLY A 1 100 ? -0.175 0.337 -18.646 1.00 95.75 100 GLY A CA 1
ATOM 779 C C . GLY A 1 100 ? -0.824 -0.937 -18.086 1.00 95.75 100 GLY A C 1
ATOM 780 O O . GLY A 1 100 ? -2.026 -0.943 -17.836 1.00 95.75 100 GLY A O 1
ATOM 781 N N . ARG A 1 101 ? -0.047 -2.002 -17.849 1.00 96.75 101 ARG A N 1
ATOM 782 C CA . ARG A 1 101 ? -0.517 -3.268 -17.256 1.00 96.75 101 ARG A CA 1
ATOM 783 C C . ARG A 1 101 ? -0.784 -3.152 -15.755 1.00 96.75 101 ARG A C 1
ATOM 785 O O . ARG A 1 101 ? -1.595 -3.901 -15.225 1.00 96.75 101 ARG A O 1
ATOM 792 N N . LEU A 1 102 ? -0.126 -2.205 -15.082 1.00 96.62 102 LEU A N 1
ATOM 793 C CA . LEU A 1 102 ? -0.365 -1.872 -13.679 1.00 96.62 102 LEU A CA 1
ATOM 794 C C . LEU A 1 102 ? -0.677 -0.371 -13.543 1.00 96.62 102 LEU A C 1
ATOM 796 O O . LEU A 1 102 ? 0.129 0.460 -13.964 1.00 96.62 102 LEU A O 1
ATOM 800 N N . PRO A 1 103 ? -1.800 0.034 -12.927 1.00 96.69 103 PRO A N 1
ATOM 801 C CA . PRO A 1 103 ? -2.077 1.450 -12.717 1.00 96.69 103 PRO A CA 1
ATOM 802 C C . PRO A 1 103 ? -1.015 2.114 -11.828 1.00 96.69 103 PRO A C 1
ATOM 804 O O . PRO A 1 103 ? -0.722 1.634 -10.734 1.00 96.69 103 PRO A O 1
ATOM 807 N N . ALA A 1 104 ? -0.498 3.283 -12.218 1.00 94.31 104 ALA A N 1
ATOM 808 C CA . ALA A 1 104 ? 0.499 4.009 -11.416 1.00 94.31 104 ALA A CA 1
ATOM 809 C C . ALA A 1 104 ? 0.016 4.313 -9.980 1.00 94.31 104 ALA A C 1
ATOM 811 O O . ALA A 1 104 ? 0.792 4.280 -9.023 1.00 94.31 104 ALA A O 1
ATOM 812 N N . ALA A 1 105 ? -1.287 4.563 -9.810 1.00 93.69 105 ALA A N 1
ATOM 813 C CA . ALA A 1 105 ? -1.904 4.767 -8.501 1.00 93.69 105 ALA A CA 1
ATOM 814 C C . ALA A 1 105 ? -1.786 3.534 -7.584 1.00 93.69 105 ALA A C 1
ATOM 816 O O . ALA A 1 105 ? -1.633 3.694 -6.372 1.00 93.69 105 ALA A O 1
ATOM 817 N N . ARG A 1 106 ? -1.808 2.321 -8.153 1.00 93.94 106 ARG A N 1
ATOM 818 C CA . ARG A 1 106 ? -1.660 1.053 -7.429 1.00 93.94 106 ARG A CA 1
ATOM 819 C C . ARG A 1 106 ? -0.264 0.938 -6.818 1.00 93.94 106 ARG A C 1
ATOM 821 O O . ARG A 1 106 ? -0.149 0.773 -5.606 1.00 93.94 106 ARG A O 1
ATOM 828 N N . LEU A 1 107 ? 0.778 1.167 -7.624 1.00 94.44 107 LEU A N 1
ATOM 829 C CA . LEU A 1 107 ? 2.172 1.187 -7.163 1.00 94.44 107 LEU A CA 1
ATOM 830 C C . LEU A 1 107 ? 2.423 2.281 -6.112 1.00 94.44 107 LEU A C 1
ATOM 832 O O . LEU A 1 107 ? 3.143 2.073 -5.136 1.00 94.44 107 LEU A O 1
ATOM 836 N N . ASN A 1 108 ? 1.812 3.456 -6.274 1.00 93.19 108 ASN A N 1
ATOM 837 C CA . ASN A 1 108 ? 1.921 4.524 -5.280 1.00 93.19 108 ASN A CA 1
ATOM 838 C C . ASN A 1 108 ? 1.262 4.150 -3.946 1.00 93.19 108 ASN A C 1
ATOM 840 O O . ASN A 1 108 ? 1.792 4.493 -2.888 1.00 93.19 108 ASN A O 1
ATOM 844 N N . HIS A 1 109 ? 0.130 3.442 -3.979 1.00 91.31 109 HIS A N 1
ATOM 845 C CA . HIS A 1 109 ? -0.517 2.957 -2.764 1.00 91.31 109 HIS A CA 1
ATOM 846 C C . HIS A 1 109 ? 0.355 1.929 -2.038 1.00 91.31 109 HIS A C 1
ATOM 848 O O . HIS A 1 109 ? 0.591 2.089 -0.841 1.00 91.31 109 HIS A O 1
ATOM 854 N N . PHE A 1 110 ? 0.891 0.956 -2.778 1.00 90.69 110 PHE A N 1
ATOM 855 C CA . PHE A 1 110 ? 1.826 -0.044 -2.265 1.00 90.69 110 PHE A CA 1
ATOM 856 C C . PHE A 1 110 ? 3.016 0.611 -1.547 1.00 90.69 110 PHE A C 1
ATOM 858 O O . PHE A 1 110 ? 3.242 0.388 -0.361 1.00 90.69 110 PHE A O 1
ATOM 865 N N . ARG A 1 111 ? 3.714 1.538 -2.219 1.00 89.94 111 ARG A N 1
ATOM 866 C CA . ARG A 1 111 ? 4.870 2.247 -1.640 1.00 89.94 111 ARG A CA 1
ATOM 867 C C . ARG A 1 111 ? 4.523 3.022 -0.368 1.00 89.94 111 ARG A C 1
ATOM 869 O O . ARG A 1 111 ? 5.339 3.088 0.547 1.00 89.94 111 ARG A O 1
ATOM 876 N N . ARG A 1 112 ? 3.341 3.649 -0.318 1.00 88.56 112 ARG A N 1
ATOM 877 C CA . ARG A 1 112 ? 2.890 4.391 0.869 1.00 88.56 112 ARG A CA 1
ATOM 878 C C . ARG A 1 112 ? 2.699 3.455 2.060 1.00 88.56 112 ARG A C 1
ATOM 880 O O . ARG A 1 112 ? 3.101 3.809 3.163 1.00 88.56 112 ARG A O 1
ATOM 887 N N . LEU A 1 113 ? 2.111 2.285 1.826 1.00 84.81 113 LEU A N 1
ATOM 888 C CA . LEU A 1 113 ? 1.892 1.289 2.871 1.00 84.81 113 LEU A CA 1
ATOM 889 C C . LEU A 1 113 ? 3.198 0.662 3.358 1.00 84.81 113 LEU A C 1
ATOM 891 O O . LEU A 1 113 ? 3.367 0.506 4.560 1.00 84.81 113 LEU A O 1
ATOM 895 N N . GLU A 1 114 ? 4.158 0.397 2.473 1.00 84.25 114 GLU A N 1
ATOM 896 C CA . GLU A 1 114 ? 5.480 -0.114 2.871 1.00 84.25 114 GLU A CA 1
ATOM 897 C C . GLU A 1 114 ? 6.242 0.855 3.795 1.00 84.25 114 GLU A C 1
ATOM 899 O O . GLU A 1 114 ? 6.895 0.447 4.761 1.00 84.25 114 GLU A O 1
ATOM 904 N N . ILE A 1 115 ? 6.112 2.164 3.558 1.00 86.06 115 ILE A N 1
ATOM 905 C CA . ILE A 1 115 ? 6.657 3.185 4.466 1.00 86.06 115 ILE A CA 1
ATOM 906 C C . ILE A 1 115 ? 5.959 3.116 5.828 1.00 86.06 115 ILE A C 1
ATOM 908 O O . ILE A 1 115 ? 6.629 3.085 6.860 1.00 86.06 115 ILE A O 1
ATOM 912 N N . GLU A 1 116 ? 4.625 3.081 5.843 1.00 84.00 116 GLU A N 1
ATOM 913 C CA . GLU A 1 116 ? 3.846 2.993 7.082 1.00 84.00 116 GLU A CA 1
ATOM 914 C C . GLU A 1 116 ? 4.199 1.733 7.887 1.00 84.00 116 GLU A C 1
ATOM 916 O O . GLU A 1 116 ? 4.419 1.811 9.097 1.00 84.00 116 GLU A O 1
ATOM 921 N N . ARG A 1 117 ? 4.359 0.593 7.206 1.00 80.94 117 ARG A N 1
ATOM 922 C CA . ARG A 1 117 ? 4.806 -0.678 7.787 1.00 80.94 117 ARG A CA 1
ATOM 923 C C . ARG A 1 117 ? 6.161 -0.544 8.468 1.00 80.94 117 ARG A C 1
ATOM 925 O O . ARG A 1 117 ? 6.301 -0.972 9.611 1.00 80.94 117 ARG A O 1
ATOM 932 N N . THR A 1 118 ? 7.133 0.061 7.789 1.00 82.06 118 THR A N 1
ATOM 933 C CA . THR A 1 118 ? 8.494 0.229 8.323 1.00 82.06 118 THR A CA 1
ATOM 934 C C . THR A 1 118 ? 8.458 1.019 9.633 1.00 82.06 118 THR A C 1
ATOM 936 O O . THR A 1 118 ? 8.994 0.580 10.648 1.00 82.06 118 THR A O 1
ATOM 939 N N . VAL A 1 119 ? 7.723 2.136 9.646 1.00 84.50 119 VAL A N 1
ATOM 940 C CA . VAL A 1 119 ? 7.562 2.988 10.836 1.00 84.50 119 VAL A CA 1
ATOM 941 C C . VAL A 1 119 ? 6.883 2.235 11.987 1.00 84.50 119 VAL A C 1
ATOM 943 O O . VAL A 1 119 ? 7.278 2.372 13.148 1.00 84.50 119 VAL A O 1
ATOM 946 N N . LEU A 1 120 ? 5.856 1.432 11.693 1.00 80.44 120 LEU A N 1
ATOM 947 C CA . LEU A 1 120 ? 5.175 0.617 12.703 1.00 80.44 120 LEU A CA 1
ATOM 948 C C . LEU A 1 120 ? 6.095 -0.467 13.281 1.00 80.44 120 LEU A C 1
ATOM 950 O O . LEU A 1 120 ? 6.124 -0.640 14.501 1.00 80.44 120 LEU A O 1
ATOM 954 N N . GLN A 1 121 ? 6.867 -1.151 12.434 1.00 81.50 121 GLN A N 1
ATOM 955 C CA . GLN A 1 121 ? 7.819 -2.183 12.849 1.00 81.50 121 GLN A CA 1
ATOM 956 C C . GLN A 1 121 ? 8.928 -1.611 13.737 1.00 81.50 121 GLN A C 1
ATOM 958 O O . GLN A 1 121 ? 9.199 -2.165 14.801 1.00 81.50 121 GLN A O 1
ATOM 963 N N . GLU A 1 122 ? 9.525 -0.478 13.359 1.00 83.88 122 GLU A N 1
ATOM 964 C CA . GLU A 1 122 ? 10.542 0.208 14.168 1.00 83.88 122 GLU A CA 1
ATOM 965 C C . GLU A 1 122 ? 10.000 0.573 15.553 1.00 83.88 122 GLU A C 1
ATOM 967 O O . GLU A 1 122 ? 10.628 0.293 16.577 1.00 83.88 122 GLU A O 1
ATOM 972 N N . ARG A 1 123 ? 8.788 1.137 15.604 1.00 80.44 123 ARG A N 1
ATOM 973 C CA . ARG A 1 123 ? 8.129 1.480 16.867 1.00 80.44 123 ARG A CA 1
ATOM 974 C C . ARG A 1 123 ? 7.856 0.243 17.723 1.00 80.44 123 ARG A C 1
ATOM 976 O O . ARG A 1 123 ? 8.027 0.297 18.939 1.00 80.44 123 ARG A O 1
ATOM 983 N N . GLN A 1 124 ? 7.431 -0.862 17.115 1.00 79.81 124 GLN A N 1
ATOM 984 C CA . GLN A 1 124 ? 7.170 -2.111 17.828 1.00 79.81 124 GLN A CA 1
ATOM 985 C C . GLN A 1 124 ? 8.459 -2.719 18.396 1.00 79.81 124 GLN A C 1
ATOM 987 O O . GLN A 1 124 ? 8.470 -3.122 19.557 1.00 79.81 124 GLN A O 1
ATOM 992 N N . GLN A 1 125 ? 9.552 -2.710 17.626 1.00 84.00 125 GLN A N 1
ATOM 993 C CA . GLN A 1 125 ? 10.872 -3.154 18.085 1.00 84.00 125 GLN A CA 1
ATOM 994 C C . GLN A 1 125 ? 11.400 -2.290 19.236 1.00 84.00 125 GLN A C 1
ATOM 996 O O . GLN A 1 125 ? 11.962 -2.808 20.196 1.00 84.00 125 GLN A O 1
ATOM 1001 N N . GLN A 1 126 ? 11.208 -0.969 19.178 1.00 85.62 126 GLN A N 1
ATOM 1002 C CA . GLN A 1 126 ? 11.571 -0.085 20.288 1.00 85.62 126 GLN A CA 1
ATOM 1003 C C . GLN A 1 126 ? 10.802 -0.445 21.562 1.00 85.62 126 GLN A C 1
ATOM 1005 O O . GLN A 1 126 ? 11.400 -0.563 22.630 1.00 85.62 126 GLN A O 1
ATOM 1010 N N . LEU A 1 127 ? 9.488 -0.660 21.453 1.00 81.94 127 LEU A N 1
ATOM 1011 C CA . LEU A 1 127 ? 8.658 -1.045 22.593 1.00 81.94 127 LEU A CA 1
ATOM 1012 C C . LEU A 1 127 ? 9.039 -2.422 23.155 1.00 81.94 127 LEU A C 1
ATOM 1014 O O . LEU A 1 127 ? 9.076 -2.561 24.377 1.00 81.94 127 LEU A O 1
ATOM 1018 N N . SER A 1 128 ? 9.355 -3.410 22.305 1.00 82.19 128 SER A N 1
ATOM 1019 C CA . SER A 1 128 ? 9.781 -4.739 22.771 1.00 82.19 128 SER A CA 1
ATOM 1020 C C . SER A 1 128 ? 11.104 -4.661 23.533 1.00 82.19 128 SER A C 1
ATOM 1022 O O . SER A 1 128 ? 11.173 -5.124 24.667 1.00 82.19 128 SER A O 1
ATOM 1024 N N . ARG A 1 129 ? 12.103 -3.950 22.993 1.00 86.25 129 ARG A N 1
ATOM 1025 C CA . ARG A 1 129 ? 13.401 -3.731 23.657 1.00 86.25 129 ARG A CA 1
ATOM 1026 C C . ARG A 1 129 ? 13.250 -3.029 25.004 1.00 86.25 129 ARG A C 1
ATOM 1028 O O . ARG A 1 129 ? 13.920 -3.379 25.969 1.00 86.25 129 ARG A O 1
ATOM 1035 N N . MET A 1 130 ? 12.366 -2.030 25.090 1.00 81.88 130 MET A N 1
ATOM 1036 C CA . MET A 1 130 ? 12.084 -1.340 26.354 1.00 81.88 130 MET A CA 1
ATOM 1037 C C . MET A 1 130 ? 11.396 -2.250 27.379 1.00 81.88 130 MET A C 1
ATOM 1039 O O . MET A 1 130 ? 11.602 -2.066 28.578 1.00 81.88 130 MET A O 1
ATOM 1043 N N . ALA A 1 131 ? 10.565 -3.197 26.934 1.00 81.19 131 ALA A N 1
ATOM 1044 C CA . ALA A 1 131 ? 9.929 -4.177 27.808 1.00 81.19 131 ALA A CA 1
ATOM 1045 C C . ALA A 1 131 ? 10.940 -5.218 28.317 1.00 81.19 131 ALA A C 1
ATOM 1047 O O . ALA A 1 131 ? 10.985 -5.466 29.520 1.00 81.19 131 ALA A O 1
ATOM 1048 N N . GLU A 1 132 ? 11.795 -5.741 27.437 1.00 81.00 132 GLU A N 1
ATOM 1049 C CA . GLU A 1 132 ? 12.889 -6.665 27.773 1.00 81.00 132 GLU A CA 1
ATOM 1050 C C . GLU A 1 132 ? 13.866 -6.025 28.776 1.00 81.00 132 GLU A C 1
ATOM 1052 O O . GLU A 1 132 ? 14.113 -6.572 29.848 1.00 81.00 132 GLU A O 1
ATOM 1057 N N . ALA A 1 133 ? 14.307 -4.787 28.524 1.00 79.00 133 ALA A N 1
ATOM 1058 C CA . ALA A 1 133 ? 15.206 -4.053 29.423 1.00 79.00 133 ALA A CA 1
ATOM 1059 C C . ALA A 1 133 ? 14.599 -3.726 30.805 1.00 79.00 133 ALA A C 1
ATOM 1061 O O . ALA A 1 133 ? 15.325 -3.403 31.749 1.00 79.00 133 ALA A O 1
ATOM 1062 N N . ARG A 1 134 ? 13.266 -3.754 30.940 1.00 72.81 134 ARG A N 1
ATOM 1063 C CA . ARG A 1 134 ? 12.581 -3.632 32.238 1.00 72.81 134 ARG A CA 1
ATOM 1064 C C . ARG A 1 134 ? 12.504 -4.964 32.977 1.00 72.81 134 ARG A C 1
ATOM 1066 O O . ARG A 1 134 ? 12.480 -4.945 34.203 1.00 72.81 134 ARG A O 1
ATOM 1073 N N . GLN A 1 135 ? 12.438 -6.082 32.257 1.00 67.44 135 GLN A N 1
ATOM 1074 C CA . GLN A 1 135 ? 12.403 -7.423 32.843 1.00 67.44 135 GLN A CA 1
ATOM 1075 C C . GLN A 1 135 ? 13.781 -7.858 33.358 1.00 67.44 135 GLN A C 1
ATOM 1077 O O . GLN A 1 135 ? 13.851 -8.485 34.410 1.00 67.44 135 GLN A O 1
ATOM 1082 N N . ASP A 1 136 ? 14.861 -7.434 32.697 1.00 64.75 136 ASP A N 1
ATOM 1083 C CA . ASP A 1 136 ? 16.246 -7.750 33.086 1.00 64.75 136 ASP A CA 1
ATOM 1084 C C . ASP A 1 136 ? 16.816 -6.876 34.225 1.00 64.75 136 ASP A C 1
ATOM 1086 O O . ASP A 1 136 ? 17.974 -7.034 34.616 1.00 64.75 136 ASP A O 1
ATOM 1090 N N . GLN A 1 137 ? 16.038 -5.948 34.800 1.00 62.31 137 GLN A N 1
ATOM 1091 C CA . GLN A 1 137 ? 16.505 -5.164 35.950 1.00 62.31 137 GLN A CA 1
ATOM 1092 C C . GLN A 1 137 ? 16.404 -5.975 37.253 1.00 62.31 137 GLN A C 1
ATOM 1094 O O . GLN A 1 137 ? 15.295 -6.321 37.668 1.00 62.31 137 GLN A O 1
ATOM 1099 N N . PRO A 1 138 ? 17.523 -6.231 37.965 1.00 57.03 138 PRO A N 1
ATOM 1100 C CA . PRO A 1 138 ? 17.481 -6.942 39.234 1.00 57.03 138 PRO A CA 1
ATOM 1101 C C . PRO A 1 138 ? 16.703 -6.124 40.270 1.00 57.03 138 PRO A C 1
ATOM 1103 O O . PRO A 1 138 ? 16.927 -4.922 40.446 1.00 57.03 138 PRO A O 1
ATOM 1106 N N . SER A 1 139 ? 15.788 -6.781 40.984 1.00 61.66 139 SER A N 1
ATOM 1107 C CA . SER A 1 139 ? 15.033 -6.174 42.080 1.00 61.66 139 SER A CA 1
ATOM 1108 C C . SER A 1 139 ? 15.997 -5.592 43.120 1.00 61.66 139 SER A C 1
ATOM 1110 O O . SER A 1 139 ? 16.755 -6.339 43.743 1.00 61.66 139 SER A O 1
ATOM 1112 N N . ARG A 1 140 ? 15.978 -4.265 43.322 1.00 58.12 140 ARG A N 1
ATOM 1113 C CA . ARG A 1 140 ? 16.760 -3.608 44.386 1.00 58.12 140 ARG A CA 1
ATOM 1114 C C . ARG A 1 140 ? 16.417 -4.269 45.728 1.00 58.12 140 ARG A C 1
ATOM 1116 O O . ARG A 1 140 ? 15.233 -4.298 46.072 1.00 58.12 140 ARG A O 1
ATOM 1123 N N . PRO A 1 141 ? 17.395 -4.768 46.508 1.00 54.56 141 PRO A N 1
ATOM 1124 C CA . PRO A 1 141 ? 17.088 -5.330 47.813 1.00 54.56 141 PRO A CA 1
ATOM 1125 C C . PRO A 1 141 ? 16.519 -4.224 48.707 1.00 54.56 141 PRO A C 1
ATOM 1127 O O . PRO A 1 141 ? 17.046 -3.109 48.756 1.00 54.56 141 PRO A O 1
ATOM 1130 N N . ALA A 1 142 ? 15.413 -4.526 49.389 1.00 59.41 142 ALA A N 1
ATOM 1131 C CA . ALA A 1 142 ? 14.796 -3.615 50.340 1.00 59.41 142 ALA A CA 1
ATOM 1132 C C . ALA A 1 142 ? 15.816 -3.261 51.433 1.00 59.41 142 ALA A C 1
ATOM 1134 O O . ALA A 1 142 ? 16.354 -4.144 52.105 1.00 59.41 142 ALA A O 1
ATOM 1135 N N . ALA A 1 143 ? 16.100 -1.968 51.600 1.00 57.47 143 ALA A N 1
ATOM 1136 C CA . ALA A 1 143 ? 16.987 -1.482 52.646 1.00 57.47 143 ALA A CA 1
ATOM 1137 C C . ALA A 1 143 ? 16.420 -1.890 54.017 1.00 57.47 143 ALA A C 1
ATOM 1139 O O . ALA A 1 143 ? 15.389 -1.377 54.452 1.00 57.47 143 ALA A O 1
ATOM 1140 N N . ARG A 1 144 ? 17.077 -2.838 54.696 1.00 55.34 144 ARG A N 1
ATOM 1141 C CA . ARG A 1 144 ? 16.757 -3.208 56.079 1.00 55.34 144 ARG A CA 1
ATOM 1142 C C . ARG A 1 144 ? 17.044 -2.005 56.977 1.00 55.34 144 ARG A C 1
ATOM 1144 O O . ARG A 1 144 ? 18.204 -1.683 57.218 1.00 55.34 144 ARG A O 1
ATOM 1151 N N . SER A 1 145 ? 16.001 -1.346 57.482 1.00 52.50 145 SER A N 1
ATOM 1152 C CA . SER A 1 145 ? 16.160 -0.332 58.522 1.00 52.50 145 SER A CA 1
ATOM 1153 C C . SER A 1 145 ? 16.450 -1.028 59.855 1.00 52.50 145 SER A C 1
ATOM 1155 O O . SER A 1 145 ? 15.586 -1.610 60.507 1.00 52.50 145 SER A O 1
ATOM 1157 N N . SER A 1 146 ? 17.713 -1.007 60.265 1.00 53.16 146 SER A N 1
ATOM 1158 C CA . SER A 1 146 ? 18.111 -1.372 61.620 1.00 53.16 146 SER A CA 1
ATOM 1159 C C . SER A 1 146 ? 17.649 -0.273 62.580 1.00 53.16 146 SER A C 1
ATOM 1161 O O . SER A 1 146 ? 18.344 0.728 62.762 1.00 53.16 146 SER A O 1
ATOM 1163 N N . ARG A 1 147 ? 16.471 -0.442 63.193 1.00 51.09 147 ARG A N 1
ATOM 1164 C CA . ARG A 1 147 ? 16.099 0.306 64.402 1.00 51.09 147 ARG A CA 1
ATOM 1165 C C . ARG A 1 147 ? 17.006 -0.165 65.540 1.00 51.09 147 ARG A C 1
ATOM 1167 O O . ARG A 1 147 ? 16.831 -1.264 66.054 1.00 51.09 147 ARG A O 1
ATOM 1174 N N . ARG A 1 148 ? 17.983 0.661 65.918 1.00 48.84 148 ARG A N 1
ATOM 1175 C CA . ARG A 1 148 ? 18.646 0.553 67.221 1.00 48.84 148 ARG A CA 1
ATOM 1176 C C . ARG A 1 148 ? 17.660 1.080 68.264 1.00 48.84 148 ARG A C 1
ATOM 1178 O O . ARG A 1 148 ? 17.322 2.259 68.230 1.00 48.84 148 ARG A O 1
ATOM 1185 N N . LEU A 1 149 ? 17.166 0.200 69.134 1.00 48.66 149 LEU A N 1
ATOM 1186 C CA . LEU A 1 149 ? 16.652 0.614 70.436 1.00 48.66 149 LEU A CA 1
ATOM 1187 C C . LEU A 1 149 ? 17.874 0.974 71.283 1.00 48.66 149 LEU A C 1
ATOM 1189 O O . LEU A 1 149 ? 18.684 0.099 71.590 1.00 48.66 149 LEU A O 1
ATOM 1193 N N . SER A 1 150 ? 18.010 2.251 71.613 1.00 46.22 150 SER A N 1
ATOM 1194 C CA . SER A 1 150 ? 18.881 2.712 72.689 1.00 46.22 150 SER A CA 1
ATOM 1195 C C . SER A 1 150 ? 18.002 2.949 73.910 1.00 46.22 150 SER A C 1
ATOM 1197 O O . SER A 1 150 ? 16.940 3.562 73.782 1.00 46.22 150 SER A O 1
ATOM 1199 N N . GLN A 1 151 ? 18.447 2.377 75.026 1.00 45.75 151 GLN A N 1
ATOM 1200 C CA . GLN A 1 151 ? 17.922 2.549 76.380 1.00 45.75 151 GLN A CA 1
ATOM 1201 C C . GLN A 1 151 ? 17.981 4.009 76.829 1.00 45.75 151 GLN A C 1
ATOM 1203 O O . GLN A 1 151 ? 18.862 4.738 76.314 1.00 45.75 151 GLN A O 1
#

pLDDT: mean 71.0, std 18.97, range [34.5, 97.56]

Foldseek 3Di:
DCVLVVVCVQQVHNPDDQDDDDPPPNDRDDPPPDWDWDAHPVGDIDTDDDPCPDPPCPDDCVVVCVVVVVLVVQQVQAPDVPDLVDDDPRRSSVVCCVVVVDPPVSSVVVNVVVVSVVVVVVVVVVVVVVVVVVVPDDDDPDPPPPDDDDD

Secondary structure (DSSP, 8-state):
--HHHHHHHHHTS--S--PPPPTTT--------S-EEEE-TTS-EEEE----TT----S-THHHHTTSHHHHHHHTT-SSTT--SSS-TT-HHHHHHHTTSS-HHHHHHHHHHHHHHHHHHHHHHHHHHHHHHHHSSPPPPP---------

Radius of gyration: 27.16 Å; chains: 1; bounding box: 57×36×97 Å

=== Feature glossary ===
Reading guide. The protein is described through the following features:

Foldseek 3Di. A 3Di character summarizes, for each residue, the relative orientation of the Cα frame of its nearest spatial neighbor. Because it encodes fold topology rather than chemistry, 3Di alignments detect remote structural similarity that sequence alignment misses.

Contact-map, Ramachandran, and PAE plots. Plot images: a contact map (which residues are close in 3D, as an N×N binary image), a Ramachandran scatter (backbone torsion angles, revealing secondary-structure composition at a glance), and — for AlphaFold structures — a PAE heatmap (pairwise prediction confidence).

Radius of gyration, Cα contacts, bounding box. Radius of gyration (Rg) is the root-mean-square distance of Cα atoms from their centroid — a single number for overall size and compactne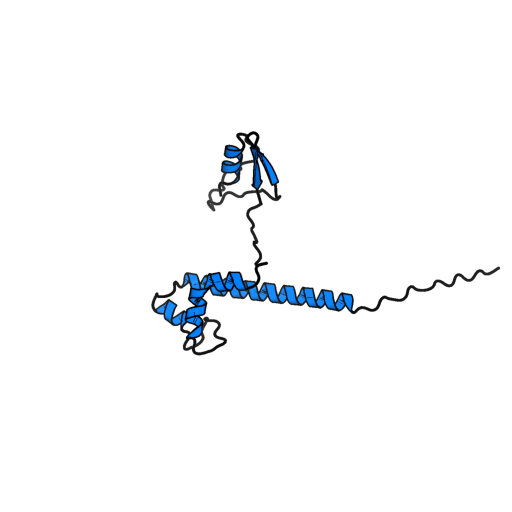ss. A globular domain of N residues has Rg ≈ 2.2·N^0.38 Å; an extended or disordered chain has a much larger Rg. The Cα contact count is the number of residue pairs whose Cα atoms are within 8 Å and are more than four positions apart in sequence — a standard proxy for tertiary packing density. The bounding box is the smallest axis-aligned box enclosing all Cα atoms.

Secondary structure (8-state, DSSP). Eight-state secondary structure (DSSP): H is the canonical α-helix, G the tighter 3₁₀-helix, I the wider π-helix; E/B are β-structure, T and S are turns and bends, and '-' is everything else. DSSP derives these from the pattern of main-chain N–H···O=C hydrogen bonds, not from the sequence.

B-factor. B-factor (Debye–Waller factor) reflects atomic displacement in the crystal lattice. It is an experimental observable (units Å²), not a prediction; low values mean the atom is pinned down, high values mean it moves or is heterogeneous across the crystal.

pLDDT. pLDDT is the predicted lDDT-Cα score: AlphaFold's confidence that the local environment of each residue (all inter-atomic distances within 15 Å) is correctly placed. It is a per-residue number between 0 and 100, with higher meaning more reliable.

Nearest PDB structures. Nearest PDB neighbors are the top structural matches found by Foldseek when searching this structure against the entire Protein Data Bank. Each hit reports a TM-score (0 to 1; >0.5 almost always implies the same fold) and an E-value. These are *structural* homologs — they may share no detectable sequence similarity.

Solvent-accessible surface area. Accessible surface area quantifies burial. A residue with SASA near zero is packed into the hydrophobic core; one with SASA >100 Å² sits on the surface. Computed here via the Shrake–Rupley numerical algorithm with a 1.4 Å probe.

Rendered structure images. Structure images are PyMOL renders from six orthogonal camera directions. Cartoon representation draws helices as coils and strands as arrows; sticks shows the backbone as bonds; surface shows the solvent-excluded envelope. Rainbow coloring maps sequence position to hue (blue→red, N→C); chain coloring assigns a distinct color per polypeptide.

Backbone torsions (φ/ψ). φ (phi) and ψ (psi) are the two rotatable backbone dihedrals per residue: φ is the C(i-1)–N–Cα–C torsion, ψ is the N–Cα–C–N(i+1) torsion, both in degrees on (−180°, 180°]. α-helical residues cluster near (−60°, −45°); β-strand residues near (−120°, +130°). A Ramachandran plot is simply a scatter of (φ, ψ) for every residue.

Predicted aligned error. Predicted Aligned Error (PAE) is an AlphaFold confidence matrix: entry (i, j) is the expected error in the position of residue j, in ångströms, when the prediction is superimposed on the true structure at residue i. Low PAE within a block of residues means that block is internally rigid and well-predicted; high PAE between two blocks means their relative placement is uncertain even if each block individually is confident.

mmCIF coordinates. Structure coordinates are given as an mmCIF _atom_site loop: one row per atom with element, residue name, chain id, sequence number, and x/y/z position in Å. Only the four main-chain atoms per residue are included here; side chains are omitted to keep the record compact.

InterPro / GO / CATH / organism. Database cross-references. InterPro integrates a dozen domain/family signature databases into unified entries with residue-range hits. GO terms attach function/process/location labels with evidence codes. CATH codes position the f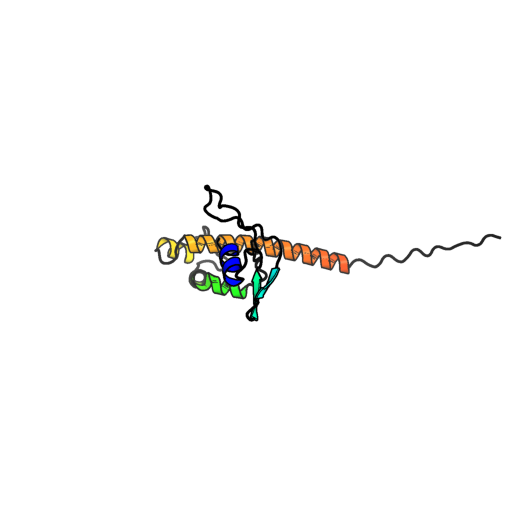old in a four-level structural taxonomy. Organism is the NCBI-taxonomy species name.

Secondary structure (3-state, P-SEA). SS3 is a coarse helix/strand/coil call (letters a/b/c) made by the P-SEA algorithm from inter-Cα distances and dihedrals. It is less detailed than DSSP but needs only Cα positions.

Sequence. Sequence gives the chain of amino acids in standard one-letter code (A=alanine, C=cysteine, …, Y=tyrosine), read N→C. It is the only feature that is directly encoded by the gene; all structural features are derived from the folded form of this sequence.